Protein AF-A0A3D3THV3-F1 (afdb_monomer)

Foldseek 3Di:
DDDDDDDDDDPPVPDDVVNVDFAWDDPLQLVQLVWDFPDDPQKTWTWDDDQKIWIWIDHPNWIWTWTWHDDPPDIDTDPDTHTDTGPVVVQVVCCVVPVDGRGGHD

Radius of gyration: 18.3 Å; Cα contacts (8 Å, |Δi|>4): 143; chains: 1; bounding box: 52×35×42 Å

Sequence (106 aa):
MEFKRVDKGTDIDMLSVKDAMPIELCEDVLVKCGFVNSGKEGTTCYYRHLDTSICIVKERDRYSFRYTDKIGDFTLRNNVIVPIEYLHQLQNLHYFITGKELDIAM

Solvent-accessible surface area (backbone atoms only — not comparable to full-atom values): 6563 Å² total; per-residue (Å²): 138,86,83,81,88,81,85,87,88,70,92,68,78,80,71,53,76,74,77,71,48,83,53,68,65,4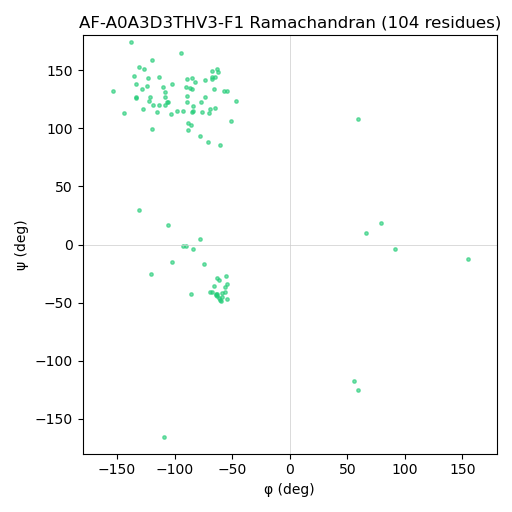6,70,69,56,43,44,32,52,62,30,43,79,70,44,59,96,95,38,51,30,30,40,34,87,58,97,48,37,41,37,40,37,41,59,90,94,42,37,26,45,36,45,38,40,70,61,86,94,43,74,50,68,54,82,65,74,45,78,46,59,36,49,67,57,54,36,52,54,43,24,75,74,67,78,40,83,70,64,65,65,130

Mean predicted aligned error: 10.03 Å

Secondary structure (DSSP, 8-state):
-PPPP--SSS------TTTTS--B--HHHHHHTT-EE-PBTTBEEEEEESSSEEEEEEETTEEEEEEEEEETTEEEE----EEE-BHHHHHHHHHHHHSS------

pLDDT: mean 78.9, std 13.47, range [40.44, 94.69]

Structure (mmCIF, N/CA/C/O backbone):
data_AF-A0A3D3THV3-F1
#
_entry.id   AF-A0A3D3THV3-F1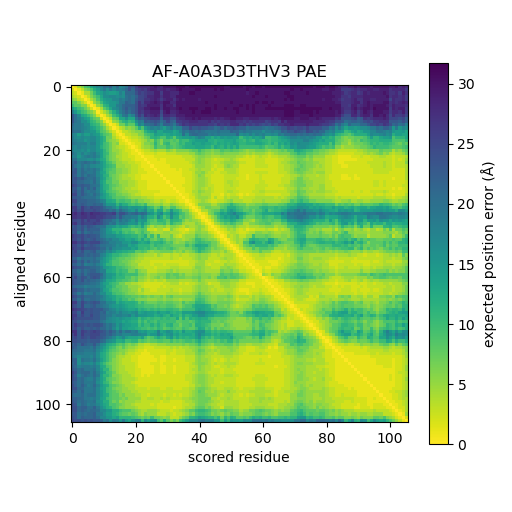
#
loop_
_atom_site.group_PDB
_atom_site.id
_atom_site.type_symbol
_atom_site.label_atom_id
_atom_site.label_alt_id
_atom_site.label_comp_id
_atom_site.label_asym_id
_atom_site.label_entity_id
_atom_site.label_seq_id
_atom_site.pdbx_PDB_ins_code
_atom_site.Cartn_x
_atom_site.Cartn_y
_atom_site.Cartn_z
_atom_site.occupancy
_atom_site.B_iso_or_equiv
_atom_site.auth_seq_id
_atom_site.auth_comp_id
_atom_site.auth_asym_id
_atom_site.auth_atom_id
_atom_site.pdbx_PDB_model_num
ATOM 1 N N . MET A 1 1 ? -33.111 -1.207 22.639 1.00 44.88 1 MET A N 1
ATOM 2 C CA . MET A 1 1 ? -33.336 -1.670 21.254 1.00 44.88 1 MET A CA 1
ATOM 3 C C . MET A 1 1 ? -33.545 -3.169 21.313 1.00 44.88 1 MET A C 1
ATOM 5 O O . MET A 1 1 ? -32.636 -3.870 21.734 1.00 44.88 1 MET A O 1
ATOM 9 N N . GLU A 1 2 ? -34.757 -3.631 21.014 1.00 40.44 2 GLU A N 1
ATOM 10 C CA . GLU A 1 2 ? -35.107 -5.055 20.979 1.00 40.44 2 GLU A CA 1
ATOM 11 C C . GLU A 1 2 ? -34.842 -5.617 19.579 1.00 40.44 2 GLU A C 1
ATOM 13 O O . GLU A 1 2 ? -35.327 -5.071 18.587 1.00 40.44 2 GLU A O 1
ATOM 18 N N . PHE A 1 3 ? -34.090 -6.713 19.500 1.00 48.44 3 PHE A N 1
ATOM 19 C CA . PHE A 1 3 ? -33.900 -7.475 18.268 1.00 48.44 3 PHE A CA 1
ATOM 20 C C . PHE A 1 3 ? -35.003 -8.537 18.169 1.00 48.44 3 PHE A C 1
ATOM 22 O O . PHE A 1 3 ? -35.171 -9.351 19.078 1.00 48.44 3 PHE A O 1
ATOM 29 N N . LYS A 1 4 ? -35.786 -8.520 17.082 1.00 49.31 4 LYS A N 1
ATOM 30 C CA . LYS A 1 4 ? -36.812 -9.539 16.810 1.00 49.31 4 LYS A CA 1
ATOM 31 C C . LYS A 1 4 ? -36.189 -10.781 16.171 1.00 49.31 4 LYS A C 1
ATOM 33 O O . LYS A 1 4 ? -35.328 -10.675 15.303 1.00 49.31 4 LYS A O 1
ATOM 38 N N . ARG A 1 5 ? -36.668 -11.950 16.606 1.00 48.75 5 ARG A N 1
ATOM 39 C CA . ARG A 1 5 ? -36.293 -13.279 16.102 1.00 48.75 5 ARG A CA 1
ATOM 40 C C . ARG A 1 5 ? -36.773 -13.499 14.665 1.00 48.75 5 ARG A C 1
ATOM 42 O O . ARG A 1 5 ? -37.896 -13.124 14.334 1.00 48.75 5 ARG A O 1
ATOM 49 N N . VAL A 1 6 ? -35.951 -14.181 13.870 1.00 57.03 6 VAL A N 1
ATOM 50 C CA . VAL A 1 6 ? -36.330 -14.777 12.582 1.00 57.03 6 VAL A CA 1
ATOM 51 C C . VAL A 1 6 ? -36.232 -16.292 12.744 1.00 57.03 6 VAL A C 1
ATOM 53 O O . VAL A 1 6 ? -35.176 -16.806 13.109 1.00 57.03 6 VAL A O 1
ATOM 56 N N . ASP A 1 7 ? -37.345 -16.996 12.547 1.00 54.22 7 ASP A N 1
AT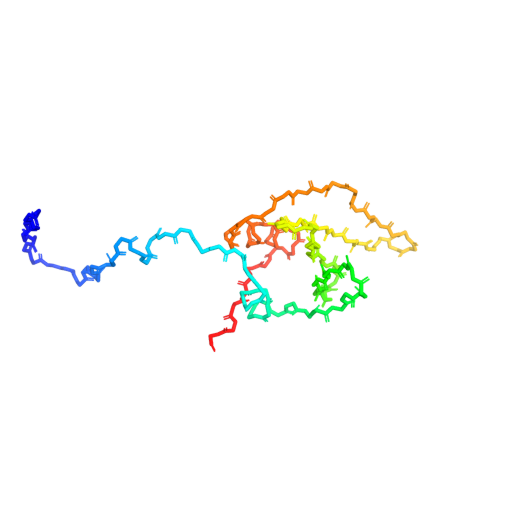OM 57 C CA . ASP A 1 7 ? -37.418 -18.449 12.681 1.00 54.22 7 ASP A CA 1
ATOM 58 C C . ASP A 1 7 ? -36.991 -19.177 11.395 1.00 54.22 7 ASP A C 1
ATOM 60 O O . ASP A 1 7 ? -37.479 -18.882 10.307 1.00 54.22 7 ASP A O 1
ATOM 64 N N . LYS A 1 8 ? -36.151 -20.200 11.618 1.00 53.97 8 LYS A N 1
ATOM 65 C CA . LYS A 1 8 ? -35.919 -21.449 10.866 1.00 53.97 8 LYS A CA 1
ATOM 66 C C . LYS A 1 8 ? -35.463 -21.365 9.401 1.00 53.97 8 LYS A C 1
ATOM 68 O O . LYS A 1 8 ? -36.274 -21.210 8.496 1.00 53.97 8 LYS A O 1
ATOM 73 N N . GLY A 1 9 ? -34.190 -21.712 9.169 1.00 54.47 9 GLY A N 1
ATOM 74 C CA . GLY A 1 9 ? -33.797 -22.366 7.910 1.00 54.47 9 GLY A CA 1
ATOM 75 C C . GLY A 1 9 ? -32.353 -22.221 7.436 1.00 54.47 9 GLY A C 1
ATOM 76 O O . GLY A 1 9 ? -31.956 -22.960 6.546 1.00 54.47 9 GLY A O 1
ATOM 77 N N . THR A 1 10 ? -31.560 -21.324 8.012 1.00 51.78 10 THR A N 1
ATOM 78 C CA . THR A 1 10 ? -30.155 -21.143 7.622 1.00 51.78 10 THR A CA 1
ATOM 79 C C . THR A 1 10 ? -29.433 -20.585 8.833 1.00 51.78 10 THR A C 1
ATOM 81 O O . THR A 1 10 ? -29.965 -19.662 9.450 1.00 51.78 10 THR A O 1
ATOM 84 N N . ASP A 1 11 ? -28.280 -21.141 9.198 1.00 52.91 11 ASP A N 1
ATOM 85 C CA . ASP A 1 11 ? -27.362 -20.521 10.154 1.00 52.91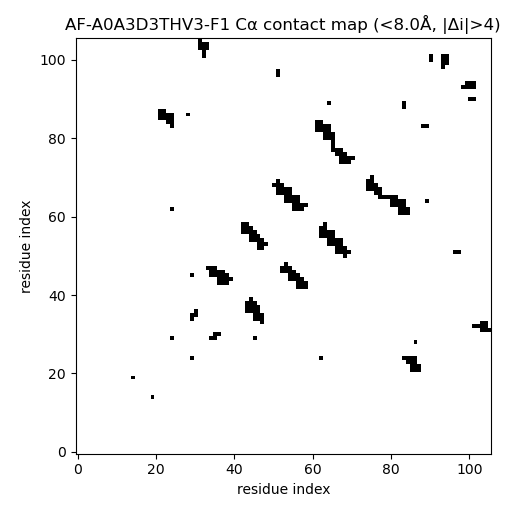 11 ASP A CA 1
ATOM 86 C C . ASP A 1 11 ? -26.925 -19.171 9.572 1.00 52.91 11 ASP A C 1
ATOM 88 O O . ASP A 1 11 ? -25.955 -19.058 8.829 1.00 52.91 11 ASP A O 1
ATOM 92 N N . ILE A 1 12 ? -27.729 -18.138 9.817 1.00 60.22 12 ILE A N 1
ATOM 93 C CA . ILE A 1 12 ? -27.329 -16.760 9.597 1.00 60.22 12 ILE A CA 1
ATOM 94 C C . ILE A 1 12 ? -26.450 -16.463 10.799 1.00 60.22 12 ILE A C 1
ATOM 96 O O . ILE A 1 12 ? -26.969 -16.120 11.864 1.00 60.22 12 ILE A O 1
ATOM 100 N N . ASP A 1 13 ? -25.139 -16.653 10.645 1.00 62.78 13 ASP A N 1
ATOM 101 C CA . ASP A 1 13 ? -24.171 -16.088 11.577 1.00 62.78 13 ASP A CA 1
ATOM 102 C C . ASP A 1 13 ? -24.510 -14.604 11.707 1.00 62.78 13 ASP A C 1
ATOM 104 O O . ASP A 1 13 ? -24.356 -13.812 10.772 1.00 62.78 13 ASP A O 1
ATOM 108 N N . MET A 1 14 ? -25.093 -14.241 12.850 1.00 66.38 14 MET A N 1
ATOM 109 C CA . MET A 1 14 ? -25.442 -12.863 13.147 1.00 66.38 14 MET A CA 1
ATOM 110 C C . MET A 1 14 ? -24.132 -12.122 13.381 1.00 66.38 14 MET A C 1
ATOM 112 O O . MET A 1 14 ? -23.640 -12.049 14.505 1.00 66.38 14 MET A O 1
ATOM 116 N N . LEU A 1 15 ? -23.556 -11.603 12.297 1.00 67.81 15 LEU A N 1
ATOM 117 C CA . LEU A 1 15 ? -22.405 -10.717 12.353 1.00 67.81 15 LEU A CA 1
ATOM 118 C C . LEU A 1 15 ? -22.763 -9.523 13.229 1.00 67.81 15 LEU A C 1
ATOM 120 O O . LEU A 1 15 ? -23.827 -8.909 13.077 1.00 67.81 15 LEU A O 1
ATOM 124 N N . SER A 1 16 ? -21.876 -9.183 14.160 1.00 79.44 16 SER A N 1
ATOM 125 C CA . SER A 1 16 ? -22.063 -7.947 14.894 1.00 79.44 16 SER A CA 1
ATOM 126 C C . SER A 1 16 ? -21.875 -6.783 13.920 1.00 79.44 16 SER A C 1
ATOM 128 O O . SER A 1 16 ? -21.081 -6.851 12.983 1.00 79.44 16 SER A O 1
ATOM 130 N N . VAL A 1 17 ? -22.573 -5.668 14.144 1.00 75.94 17 VAL A N 1
ATOM 131 C CA . VAL A 1 17 ? -22.401 -4.460 13.311 1.00 75.94 17 VAL A CA 1
ATOM 132 C C . VAL A 1 17 ? -20.935 -4.002 13.281 1.00 75.94 17 VAL A C 1
ATOM 134 O O . VAL A 1 17 ? -20.500 -3.409 12.300 1.00 75.94 17 VAL A O 1
ATOM 137 N N . LYS A 1 18 ? -20.160 -4.311 14.331 1.00 76.31 18 LYS A N 1
ATOM 138 C CA . LYS A 1 18 ? -18.726 -4.008 14.401 1.00 76.31 18 LYS A CA 1
ATOM 139 C C . LYS A 1 18 ? -17.912 -4.794 13.375 1.00 76.31 18 LYS A C 1
ATOM 141 O O . LYS A 1 18 ? -16.980 -4.230 12.819 1.00 76.31 18 LYS A O 1
ATOM 146 N N . ASP A 1 19 ? -18.293 -6.034 13.087 1.00 77.94 19 ASP A N 1
ATOM 147 C CA . ASP A 1 19 ? -17.600 -6.892 12.116 1.00 77.94 19 ASP A CA 1
ATOM 148 C C . ASP A 1 19 ? -17.882 -6.466 10.666 1.00 77.94 19 ASP A C 1
ATOM 150 O O . ASP A 1 19 ? -17.151 -6.829 9.750 1.00 77.94 19 ASP A O 1
ATOM 154 N N . ALA A 1 20 ? -18.927 -5.660 10.457 1.00 79.69 20 ALA A N 1
ATOM 155 C CA . ALA A 1 20 ? -19.266 -5.057 9.172 1.00 79.69 20 ALA A CA 1
ATOM 156 C C . ALA A 1 20 ? -18.657 -3.654 8.976 1.00 79.69 20 ALA A C 1
ATOM 158 O O . ALA A 1 20 ? -18.877 -3.031 7.934 1.00 79.69 20 ALA A O 1
ATOM 159 N N . MET A 1 21 ? -17.930 -3.119 9.966 1.00 85.56 21 MET A N 1
ATOM 160 C CA . MET A 1 21 ? -17.268 -1.823 9.824 1.00 85.56 21 MET A CA 1
ATOM 161 C C . MET A 1 21 ? -16.040 -1.938 8.911 1.00 85.56 21 MET A C 1
ATOM 163 O O . MET A 1 21 ? -15.310 -2.928 8.984 1.00 85.56 21 MET A O 1
ATOM 167 N N . PRO A 1 22 ? -15.774 -0.929 8.062 1.00 90.12 22 PRO A N 1
ATOM 168 C CA . PRO A 1 22 ? -14.553 -0.887 7.272 1.00 90.12 22 PRO A CA 1
ATOM 169 C C . PRO A 1 22 ? -13.309 -1.019 8.155 1.00 90.12 22 PRO A C 1
ATOM 171 O O . PRO A 1 22 ? -13.166 -0.314 9.151 1.00 90.12 22 PRO A O 1
ATOM 174 N N . ILE A 1 23 ? -12.391 -1.902 7.765 1.00 92.50 23 ILE A N 1
ATOM 175 C CA . ILE A 1 23 ? -11.116 -2.069 8.464 1.00 92.50 23 ILE A CA 1
ATOM 176 C C . ILE A 1 23 ? -10.207 -0.907 8.073 1.00 92.50 23 ILE A C 1
ATOM 178 O O . ILE A 1 23 ? -9.823 -0.786 6.906 1.00 92.50 23 ILE A O 1
ATOM 182 N N . GLU A 1 24 ? -9.881 -0.055 9.038 1.00 93.56 24 GLU A N 1
ATOM 183 C CA . GLU A 1 24 ? -8.921 1.034 8.864 1.00 93.56 24 GLU A CA 1
ATOM 184 C C . GLU A 1 24 ? -7.514 0.491 8.597 1.00 93.56 24 GLU A C 1
ATOM 186 O O . GLU A 1 24 ? -7.093 -0.535 9.138 1.00 93.56 24 GLU A O 1
ATOM 191 N N . LEU A 1 25 ? -6.765 1.193 7.751 1.00 92.12 25 LEU A N 1
ATOM 192 C CA . LEU A 1 25 ? -5.362 0.894 7.523 1.00 92.12 25 LEU A CA 1
ATOM 193 C C . LEU A 1 25 ? -4.529 1.333 8.723 1.00 92.12 25 LEU A C 1
ATOM 195 O O . LEU A 1 25 ? -4.506 2.498 9.120 1.00 92.12 25 LEU A O 1
ATOM 199 N N . CYS A 1 26 ? -3.751 0.397 9.241 1.00 91.50 26 CYS A N 1
ATOM 200 C CA . CYS A 1 26 ? -2.692 0.645 10.203 1.00 91.50 26 CYS A CA 1
ATOM 201 C C . CYS A 1 26 ? -1.460 -0.192 9.838 1.00 91.50 26 CYS A C 1
ATOM 203 O O . CYS A 1 26 ? -1.499 -1.010 8.916 1.00 91.50 26 CYS A O 1
ATOM 205 N N . GLU A 1 27 ? -0.360 0.021 10.557 1.00 90.69 27 GLU A N 1
ATOM 206 C CA . GLU A 1 27 ? 0.886 -0.725 10.353 1.00 90.69 27 GLU A CA 1
ATOM 207 C C . GLU A 1 27 ? 0.668 -2.242 10.431 1.00 90.69 27 GLU A C 1
ATOM 209 O O . GLU A 1 27 ? 1.063 -2.955 9.510 1.00 90.69 27 GLU A O 1
ATOM 214 N N . ASP A 1 28 ? -0.056 -2.724 11.444 1.00 91.88 28 ASP A N 1
ATOM 215 C CA . ASP A 1 28 ? -0.334 -4.154 11.627 1.00 91.88 28 ASP A CA 1
ATOM 216 C C . ASP A 1 28 ? -1.071 -4.765 10.428 1.00 91.88 28 ASP A C 1
ATOM 218 O O . ASP A 1 28 ? -0.738 -5.862 9.979 1.00 91.88 28 ASP A O 1
ATOM 222 N N . VAL A 1 29 ? -2.053 -4.047 9.870 1.00 92.94 29 VAL A N 1
ATOM 223 C CA . VAL A 1 29 ? -2.791 -4.492 8.679 1.00 92.94 29 VAL A CA 1
ATOM 224 C C . VAL A 1 29 ? -1.858 -4.581 7.471 1.00 92.94 29 VAL A C 1
ATOM 226 O O . VAL A 1 29 ? -1.894 -5.573 6.744 1.00 92.94 29 VAL A O 1
ATOM 229 N N . LEU A 1 30 ? -0.989 -3.587 7.266 1.00 92.50 30 LEU A N 1
ATOM 230 C CA . LEU A 1 30 ? -0.033 -3.576 6.153 1.00 92.50 30 LEU A CA 1
ATOM 231 C C . LEU A 1 30 ? 0.985 -4.718 6.264 1.00 92.50 30 LEU A C 1
ATOM 233 O O . LEU A 1 30 ? 1.255 -5.396 5.271 1.00 92.50 30 LEU A O 1
ATOM 237 N N . VAL A 1 31 ? 1.502 -4.976 7.466 1.00 91.50 31 VAL A N 1
ATOM 238 C CA . VAL A 1 31 ? 2.423 -6.091 7.725 1.00 91.50 31 VAL A CA 1
ATOM 239 C C . VAL A 1 31 ? 1.742 -7.434 7.457 1.00 91.50 31 VAL A C 1
ATOM 241 O O . VAL A 1 31 ? 2.313 -8.278 6.766 1.00 91.50 31 VAL A O 1
ATOM 244 N N . LYS A 1 32 ? 0.492 -7.622 7.904 1.00 92.69 32 LYS A N 1
ATOM 245 C CA . LYS A 1 32 ? -0.294 -8.834 7.605 1.00 92.69 32 LYS A CA 1
ATOM 246 C C . LYS A 1 32 ? -0.581 -9.019 6.115 1.00 92.69 32 LYS A C 1
ATOM 248 O O . LYS A 1 32 ? -0.672 -10.150 5.650 1.00 92.69 32 LYS A O 1
ATOM 253 N N . CYS A 1 33 ? -0.665 -7.929 5.355 1.00 92.00 33 CYS A N 1
ATOM 254 C CA . CYS A 1 33 ? -0.775 -7.951 3.892 1.00 92.00 33 CYS A CA 1
ATOM 255 C C . CYS A 1 33 ? 0.570 -8.233 3.181 1.00 92.00 33 CYS A C 1
ATOM 257 O O . CYS A 1 33 ? 0.656 -8.168 1.952 1.00 92.00 33 CYS A O 1
ATOM 259 N N . GLY A 1 34 ? 1.641 -8.515 3.931 1.00 89.94 34 GLY A N 1
ATOM 260 C CA . GLY A 1 34 ? 2.960 -8.845 3.396 1.00 89.94 34 GLY A CA 1
ATOM 261 C C . GLY A 1 34 ? 3.778 -7.635 2.948 1.00 89.94 34 GLY A C 1
ATOM 262 O O . GLY A 1 34 ? 4.713 -7.797 2.160 1.00 89.94 34 GLY A O 1
ATOM 263 N N . PHE A 1 35 ? 3.438 -6.429 3.407 1.00 90.75 35 PHE A N 1
ATOM 264 C CA . PHE A 1 35 ? 4.281 -5.263 3.187 1.00 90.75 35 PHE A CA 1
ATOM 265 C C . PHE A 1 35 ? 5.374 -5.164 4.250 1.00 90.75 35 PHE A C 1
ATOM 267 O O . PHE A 1 35 ? 5.146 -5.409 5.432 1.00 90.75 35 PHE A O 1
ATOM 274 N N . VAL A 1 36 ? 6.556 -4.724 3.829 1.00 89.94 36 VAL A N 1
ATOM 275 C CA . VAL A 1 36 ? 7.704 -4.518 4.713 1.00 89.94 36 VAL A CA 1
ATOM 276 C C . VAL A 1 36 ? 7.947 -3.028 4.885 1.00 89.94 36 VAL A C 1
ATOM 278 O O . VAL A 1 36 ? 8.080 -2.298 3.901 1.00 89.94 36 VAL A O 1
ATOM 281 N N . ASN A 1 37 ? 8.022 -2.576 6.136 1.00 87.50 37 ASN A N 1
ATOM 282 C CA . ASN A 1 37 ? 8.422 -1.213 6.460 1.00 87.50 37 ASN A CA 1
ATOM 283 C C . ASN A 1 37 ? 9.913 -1.033 6.134 1.00 87.50 37 ASN A C 1
ATOM 285 O O . ASN A 1 37 ? 10.773 -1.693 6.714 1.00 87.50 37 ASN A O 1
ATOM 289 N N . SER A 1 38 ? 10.221 -0.154 5.185 1.00 81.12 38 SER A N 1
ATOM 290 C CA . SER A 1 38 ? 11.591 0.202 4.804 1.00 81.12 38 SER A CA 1
ATOM 291 C C . SER A 1 38 ? 11.785 1.723 4.755 1.00 81.12 38 SER A C 1
ATOM 293 O O . SER A 1 38 ? 12.560 2.246 3.946 1.00 81.12 38 SER A O 1
ATOM 295 N N . GLY A 1 39 ? 11.026 2.445 5.580 1.00 68.94 39 GLY A N 1
ATOM 296 C CA . GLY A 1 39 ? 11.146 3.889 5.736 1.00 68.94 39 GLY A CA 1
ATOM 297 C C . GLY A 1 39 ? 12.507 4.321 6.294 1.00 68.94 39 GLY A C 1
ATOM 298 O O . GLY A 1 39 ? 13.145 3.591 7.049 1.00 68.94 39 GLY A O 1
ATOM 299 N N . LYS A 1 40 ? 12.946 5.533 5.937 1.00 66.75 40 LYS A N 1
ATOM 300 C CA . LYS A 1 40 ? 14.009 6.253 6.664 1.00 66.75 40 LYS A CA 1
ATOM 301 C C . LYS A 1 40 ? 13.358 7.185 7.690 1.00 66.75 40 LYS A C 1
ATOM 303 O O . LYS A 1 40 ? 12.161 7.452 7.591 1.00 66.75 40 LYS A O 1
ATOM 308 N N . GLU A 1 41 ? 14.125 7.689 8.658 1.00 57.12 41 GLU A N 1
ATOM 309 C CA . GLU A 1 41 ? 13.610 8.641 9.655 1.00 57.12 41 GLU A CA 1
ATOM 310 C C . GLU 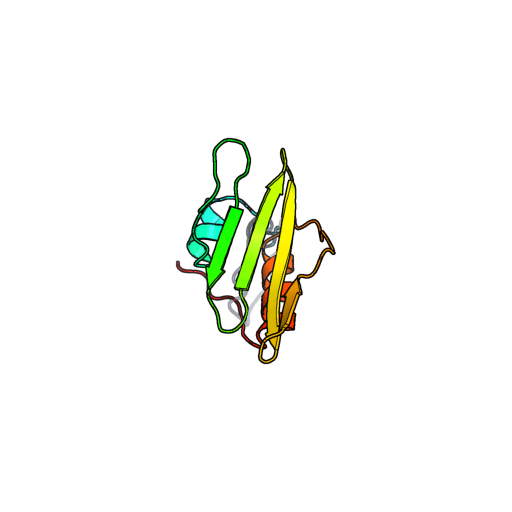A 1 41 ? 12.792 9.765 8.992 1.00 57.12 41 GLU A C 1
ATOM 312 O O . GLU A 1 41 ? 13.266 10.448 8.085 1.00 57.12 41 GLU A O 1
ATOM 317 N N . GLY A 1 42 ? 11.534 9.915 9.422 1.00 60.38 42 GLY A N 1
ATOM 318 C CA . GLY A 1 42 ? 10.604 10.928 8.912 1.00 60.38 42 GLY A CA 1
ATOM 319 C C . GLY A 1 42 ? 9.710 10.501 7.739 1.00 60.38 42 GLY A C 1
ATOM 320 O O . GLY A 1 42 ? 8.846 11.278 7.337 1.00 60.38 42 GLY A O 1
ATOM 321 N N . THR A 1 43 ? 9.850 9.293 7.184 1.00 64.81 43 THR A N 1
ATOM 322 C CA . THR A 1 43 ? 8.910 8.771 6.173 1.00 64.81 43 THR A CA 1
ATOM 323 C C . THR A 1 43 ? 8.712 7.271 6.347 1.00 64.81 43 THR A C 1
ATOM 325 O O . THR A 1 43 ? 9.633 6.494 6.107 1.00 64.81 43 THR A O 1
ATOM 328 N N . THR A 1 44 ? 7.504 6.846 6.724 1.00 75.31 44 THR A N 1
ATOM 329 C CA . THR A 1 44 ? 7.170 5.417 6.776 1.00 75.31 44 THR A CA 1
ATOM 330 C C . THR A 1 44 ? 6.745 4.958 5.389 1.00 75.31 44 THR A C 1
ATOM 332 O O . THR A 1 44 ? 5.727 5.410 4.864 1.00 75.31 44 THR A O 1
ATOM 335 N N . CYS A 1 45 ? 7.528 4.065 4.792 1.00 79.44 45 CYS A N 1
ATOM 336 C CA . CYS A 1 45 ? 7.235 3.484 3.489 1.00 79.44 45 CYS A CA 1
ATOM 337 C C . CYS A 1 45 ? 7.145 1.969 3.627 1.00 79.44 45 CYS A C 1
ATOM 339 O O . CYS A 1 45 ? 8.078 1.334 4.110 1.00 79.44 45 CYS A O 1
ATOM 341 N N . TYR A 1 46 ? 6.044 1.402 3.159 1.00 78.81 46 TYR A N 1
ATOM 342 C CA . TYR A 1 46 ? 5.772 -0.025 3.157 1.00 78.81 46 TYR A CA 1
ATOM 343 C C . TYR A 1 46 ? 5.869 -0.536 1.730 1.00 78.81 46 TYR A C 1
ATOM 345 O O . TYR A 1 46 ? 5.132 -0.071 0.863 1.00 78.81 46 TYR A O 1
ATOM 353 N N . TYR A 1 47 ? 6.768 -1.478 1.472 1.00 79.75 47 TYR A N 1
ATOM 354 C CA . TYR A 1 47 ? 6.980 -2.019 0.134 1.00 79.75 47 TYR A CA 1
ATOM 355 C C . TYR A 1 47 ? 6.566 -3.475 0.056 1.00 79.75 47 TYR A C 1
ATOM 357 O O . TYR A 1 47 ? 6.784 -4.255 0.983 1.00 79.75 47 TYR A O 1
ATOM 365 N N . ARG A 1 48 ? 6.019 -3.841 -1.100 1.00 77.69 48 ARG A N 1
ATOM 366 C CA . ARG A 1 48 ? 5.834 -5.228 -1.504 1.00 77.69 48 ARG A CA 1
ATOM 367 C C . ARG A 1 48 ? 6.451 -5.404 -2.884 1.00 77.69 48 ARG A C 1
ATOM 369 O O . ARG A 1 48 ? 6.038 -4.755 -3.847 1.00 77.69 48 ARG A O 1
ATOM 376 N N . HIS A 1 49 ? 7.473 -6.249 -2.958 1.00 67.19 49 HIS A N 1
ATOM 377 C CA . HIS A 1 49 ? 8.123 -6.597 -4.214 1.00 67.19 49 HIS A CA 1
ATOM 378 C C . HIS A 1 49 ? 7.354 -7.746 -4.868 1.00 67.19 49 HIS A C 1
ATOM 380 O O . HIS A 1 49 ? 7.452 -8.890 -4.434 1.00 67.19 49 HIS A O 1
ATOM 386 N N . LEU A 1 50 ? 6.563 -7.413 -5.885 1.00 67.19 50 LEU A N 1
ATOM 387 C CA . LEU A 1 50 ? 6.002 -8.360 -6.849 1.00 67.19 50 LEU A CA 1
ATOM 388 C C . LEU A 1 50 ? 6.715 -8.140 -8.197 1.00 67.19 50 LEU A C 1
ATOM 390 O O . LEU A 1 50 ? 7.722 -7.428 -8.247 1.00 67.19 50 LEU A O 1
ATOM 394 N N . ASP A 1 51 ? 6.172 -8.682 -9.290 1.00 68.50 51 ASP A N 1
ATOM 395 C CA . ASP A 1 51 ? 6.596 -8.316 -10.654 1.00 68.50 51 ASP A CA 1
ATOM 396 C C . ASP A 1 51 ? 6.508 -6.788 -10.871 1.00 68.50 51 ASP A C 1
ATOM 398 O O . ASP A 1 51 ? 7.379 -6.182 -11.493 1.00 68.50 51 ASP A O 1
ATOM 402 N N . THR A 1 52 ? 5.520 -6.151 -10.230 1.00 71.69 52 THR A N 1
ATOM 403 C CA . THR A 1 52 ? 5.387 -4.697 -10.078 1.00 71.69 52 THR A CA 1
ATOM 404 C C . THR A 1 52 ? 5.638 -4.306 -8.618 1.00 71.69 52 THR A C 1
ATOM 406 O O . THR A 1 52 ? 5.127 -4.931 -7.688 1.00 71.69 52 THR A O 1
ATOM 409 N N . SER A 1 53 ? 6.416 -3.250 -8.374 1.00 78.06 53 SER A N 1
ATOM 410 C CA . SER A 1 53 ? 6.693 -2.795 -7.007 1.00 78.06 53 SER A CA 1
ATOM 411 C C . SER A 1 53 ? 5.578 -1.881 -6.502 1.00 78.06 53 SER A C 1
ATOM 413 O O . SER A 1 53 ? 5.344 -0.805 -7.057 1.00 78.06 53 SER A O 1
ATOM 415 N N . ILE A 1 54 ? 4.919 -2.286 -5.415 1.00 85.38 54 ILE A N 1
ATOM 416 C CA . ILE A 1 54 ? 3.878 -1.498 -4.744 1.00 85.38 54 ILE A CA 1
ATOM 417 C C . ILE A 1 54 ? 4.467 -0.856 -3.488 1.00 85.38 54 ILE A C 1
ATOM 419 O O . ILE A 1 54 ? 5.215 -1.493 -2.744 1.00 85.38 54 ILE A O 1
ATOM 423 N N . CYS A 1 55 ? 4.127 0.410 -3.251 1.00 87.56 55 CYS A N 1
ATOM 424 C CA . CYS A 1 55 ? 4.593 1.199 -2.122 1.00 87.56 55 CYS A CA 1
ATOM 425 C C . CYS A 1 55 ? 3.432 1.947 -1.455 1.00 87.56 55 CYS A C 1
ATOM 427 O O . CYS A 1 55 ? 2.721 2.704 -2.114 1.00 87.56 55 CYS A O 1
ATOM 429 N N . ILE A 1 56 ? 3.271 1.787 -0.143 1.00 88.69 56 ILE A N 1
ATOM 430 C CA . ILE A 1 56 ? 2.362 2.597 0.672 1.00 88.69 56 ILE A CA 1
ATOM 431 C C . ILE A 1 56 ? 3.192 3.567 1.499 1.00 88.69 56 ILE A C 1
ATOM 433 O O . ILE A 1 56 ? 4.059 3.155 2.265 1.00 88.69 56 ILE A O 1
ATOM 437 N N . VAL A 1 57 ? 2.933 4.859 1.349 1.00 88.00 57 VAL A N 1
ATOM 438 C CA . VAL A 1 57 ? 3.652 5.913 2.069 1.00 88.00 57 VAL A CA 1
ATOM 439 C C . VAL A 1 57 ? 2.729 6.511 3.114 1.00 88.00 57 VAL A C 1
ATOM 441 O O . VAL A 1 57 ? 1.597 6.869 2.798 1.00 88.00 57 VAL A O 1
ATOM 444 N N . LYS A 1 58 ? 3.213 6.631 4.349 1.00 86.88 58 LYS A N 1
ATOM 445 C CA . LYS A 1 58 ? 2.541 7.376 5.410 1.00 86.88 58 LYS A CA 1
ATOM 446 C C . LYS A 1 58 ? 3.148 8.771 5.505 1.00 86.88 58 LYS A C 1
ATOM 448 O O . LYS A 1 58 ? 4.315 8.924 5.864 1.00 86.88 58 LYS A O 1
ATOM 453 N N . GLU A 1 59 ? 2.349 9.784 5.198 1.00 81.94 59 GLU A N 1
ATOM 454 C CA . GLU A 1 59 ? 2.714 11.190 5.364 1.00 81.94 59 GLU A CA 1
ATOM 455 C C . GLU A 1 59 ? 1.787 11.798 6.419 1.00 81.94 59 GLU A C 1
ATOM 457 O O . GLU A 1 59 ? 0.574 11.889 6.218 1.00 81.94 59 GLU A O 1
ATOM 462 N N . ARG A 1 60 ? 2.357 12.197 7.565 1.00 81.88 60 ARG A N 1
ATOM 463 C CA . ARG A 1 60 ? 1.590 12.582 8.766 1.00 81.88 60 ARG A CA 1
ATOM 464 C C . ARG A 1 60 ? 0.642 11.438 9.172 1.00 81.88 60 ARG A C 1
ATOM 466 O O . ARG A 1 60 ? 1.115 10.338 9.449 1.00 81.88 60 ARG A O 1
ATOM 473 N N . ASP A 1 61 ? -0.668 11.675 9.138 1.00 81.62 61 ASP A N 1
ATOM 474 C CA . ASP A 1 61 ? -1.706 10.723 9.550 1.00 81.62 61 ASP A CA 1
ATOM 475 C C . ASP A 1 61 ? -2.459 10.087 8.371 1.00 81.62 61 ASP A C 1
ATOM 477 O O . ASP A 1 61 ? -3.542 9.541 8.552 1.00 81.62 61 ASP A O 1
ATOM 481 N N . ARG A 1 62 ? -1.923 10.162 7.144 1.00 85.25 62 ARG A N 1
ATOM 482 C CA . ARG A 1 62 ? -2.579 9.602 5.951 1.00 85.25 62 ARG A CA 1
ATOM 483 C C . ARG A 1 62 ? -1.682 8.618 5.221 1.00 85.25 62 ARG A C 1
ATOM 485 O O . ARG A 1 62 ? -0.503 8.896 4.998 1.00 85.25 62 ARG A O 1
ATOM 492 N N . TYR A 1 63 ? -2.265 7.498 4.800 1.00 88.75 63 TYR A N 1
ATOM 493 C CA . TYR A 1 63 ? -1.616 6.567 3.884 1.00 88.75 63 TYR A CA 1
ATOM 494 C C . TYR A 1 63 ? -1.922 6.951 2.442 1.00 88.75 63 TYR A C 1
ATOM 496 O O . TYR A 1 63 ? -3.015 7.406 2.108 1.00 88.75 63 TYR A O 1
ATOM 504 N N . SER A 1 64 ? -0.933 6.783 1.577 1.00 89.62 64 SER A N 1
ATOM 505 C CA . SER A 1 64 ? -1.062 7.007 0.146 1.00 89.62 64 SER A CA 1
ATOM 506 C C . SER A 1 64 ? -0.453 5.860 -0.636 1.00 89.62 64 SER A C 1
ATOM 508 O O . SER A 1 64 ? 0.633 5.377 -0.312 1.00 89.62 64 SER A O 1
ATOM 510 N N . PHE A 1 65 ? -1.141 5.455 -1.693 1.00 88.25 65 PHE A N 1
ATOM 511 C CA . PHE A 1 65 ? -0.702 4.394 -2.584 1.00 88.25 6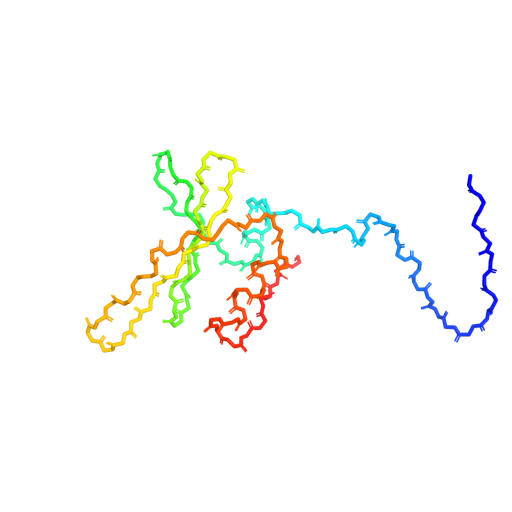5 PHE A CA 1
ATOM 512 C C . PHE A 1 65 ? 0.206 4.938 -3.693 1.00 88.25 65 PHE A C 1
ATOM 514 O O . PHE A 1 65 ? -0.118 5.940 -4.332 1.00 88.25 65 PHE A O 1
ATOM 521 N N . ARG A 1 66 ? 1.325 4.255 -3.955 1.00 86.62 66 ARG A N 1
ATOM 522 C CA . ARG A 1 66 ? 2.238 4.493 -5.082 1.00 86.62 66 ARG A CA 1
ATOM 523 C C . ARG A 1 66 ? 2.614 3.151 -5.712 1.00 86.62 66 ARG A C 1
ATOM 525 O O . ARG A 1 66 ? 2.813 2.166 -5.009 1.00 86.62 66 ARG A O 1
ATOM 532 N N . TYR A 1 67 ? 2.783 3.111 -7.030 1.00 82.31 67 TYR A N 1
ATOM 533 C CA . TYR A 1 67 ? 3.343 1.936 -7.702 1.00 82.31 67 TYR A CA 1
ATOM 534 C C . TYR A 1 67 ? 4.453 2.330 -8.670 1.00 82.31 67 TYR A C 1
ATOM 536 O O . TYR A 1 67 ? 4.520 3.458 -9.170 1.00 82.31 67 TYR A O 1
ATOM 544 N N . THR A 1 68 ? 5.370 1.397 -8.885 1.00 79.25 68 THR A N 1
ATOM 545 C CA . THR A 1 68 ? 6.445 1.505 -9.863 1.00 79.25 68 THR A CA 1
ATOM 546 C C . THR A 1 68 ? 6.511 0.207 -10.646 1.00 79.25 68 THR A C 1
ATOM 548 O O . THR A 1 68 ? 6.626 -0.866 -10.056 1.00 79.25 68 THR A O 1
ATOM 551 N N . ASP A 1 69 ? 6.452 0.327 -11.963 1.00 78.75 69 ASP A N 1
ATOM 552 C CA . ASP A 1 69 ? 6.489 -0.790 -12.894 1.00 78.75 69 ASP A CA 1
ATOM 553 C C . ASP A 1 69 ? 7.694 -0.682 -13.835 1.00 78.75 69 ASP A C 1
ATOM 555 O O . ASP A 1 69 ? 8.265 0.402 -14.004 1.00 78.75 69 ASP A O 1
ATOM 559 N N . LYS A 1 70 ? 8.106 -1.802 -14.431 1.00 78.94 70 LYS A N 1
ATOM 560 C CA . LYS A 1 70 ? 9.215 -1.842 -15.392 1.00 78.94 70 LYS A CA 1
ATOM 561 C C . LYS A 1 70 ? 8.752 -2.413 -16.725 1.00 78.94 70 LYS A C 1
ATOM 563 O O . LYS A 1 70 ? 8.295 -3.546 -16.790 1.00 78.94 70 LYS A O 1
ATOM 568 N N . ILE A 1 71 ? 8.946 -1.649 -17.797 1.00 78.38 71 ILE A N 1
ATOM 569 C CA . ILE A 1 71 ? 8.673 -2.079 -19.172 1.00 78.38 71 ILE A CA 1
ATOM 570 C C . ILE A 1 71 ? 9.984 -2.012 -19.954 1.00 78.38 71 ILE A C 1
ATOM 572 O O . ILE A 1 71 ? 10.418 -0.938 -20.375 1.00 78.38 71 ILE A O 1
ATOM 576 N N . GLY A 1 72 ? 10.641 -3.163 -20.119 1.00 80.25 72 GLY A N 1
ATOM 577 C CA . GLY A 1 72 ? 12.003 -3.224 -20.656 1.00 80.25 72 GLY A CA 1
ATOM 578 C C . GLY A 1 72 ? 12.971 -2.425 -19.778 1.00 80.25 72 GLY A C 1
ATOM 579 O O . GLY A 1 72 ? 13.011 -2.620 -18.563 1.00 80.25 72 GLY A O 1
ATOM 580 N N . ASP A 1 73 ? 13.695 -1.484 -20.384 1.00 84.56 73 ASP A N 1
ATOM 581 C CA . ASP A 1 73 ? 14.622 -0.588 -19.676 1.00 84.56 73 ASP A CA 1
ATOM 582 C C . ASP A 1 73 ? 13.935 0.648 -19.064 1.00 84.56 73 ASP A C 1
ATOM 584 O O . ASP A 1 73 ? 14.569 1.448 -18.370 1.00 84.56 73 ASP A O 1
ATOM 588 N N . PHE A 1 74 ? 12.630 0.827 -19.291 1.00 76.06 74 PHE A N 1
ATOM 589 C CA . PHE A 1 74 ? 11.880 1.961 -18.762 1.00 76.06 74 PHE A CA 1
ATOM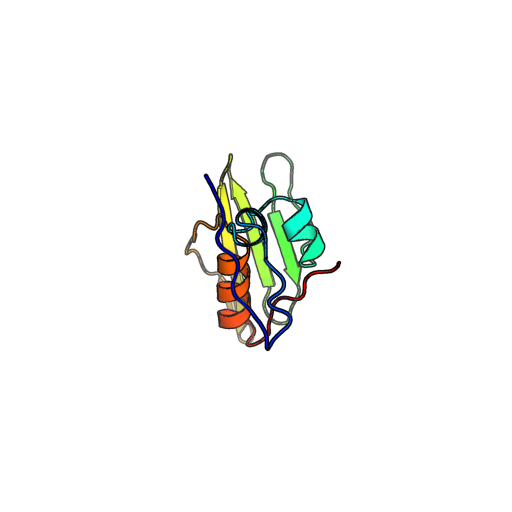 590 C C . PHE A 1 74 ? 11.280 1.640 -17.397 1.00 76.06 74 PHE A C 1
ATOM 592 O O . PHE A 1 74 ? 10.671 0.593 -17.190 1.00 76.06 74 PHE A O 1
ATOM 599 N N . THR A 1 75 ? 11.400 2.587 -16.467 1.00 79.31 75 THR A N 1
ATOM 600 C CA . THR A 1 75 ? 10.705 2.537 -15.177 1.00 79.31 75 THR A CA 1
ATOM 601 C C . THR A 1 75 ? 9.519 3.494 -15.213 1.00 79.31 75 THR A C 1
ATOM 603 O O . THR A 1 75 ? 9.700 4.711 -15.261 1.00 79.31 75 THR A O 1
ATOM 606 N N . LEU A 1 76 ? 8.304 2.952 -15.173 1.00 75.06 76 LEU A N 1
ATOM 607 C CA . LEU A 1 76 ? 7.085 3.731 -15.008 1.00 75.06 76 LEU A CA 1
ATOM 608 C C . LEU A 1 76 ? 6.857 3.967 -13.522 1.00 75.06 76 LEU A C 1
ATOM 610 O O . LEU A 1 76 ? 6.600 3.038 -12.763 1.00 75.06 76 LEU A O 1
ATOM 614 N N . ARG A 1 77 ? 6.936 5.224 -13.093 1.00 75.75 77 ARG A N 1
ATOM 615 C CA . ARG A 1 77 ? 6.551 5.615 -11.739 1.00 75.75 77 ARG A CA 1
ATOM 616 C C . ARG A 1 77 ? 5.238 6.368 -11.807 1.00 75.75 77 ARG A C 1
ATOM 618 O O . ARG A 1 77 ? 5.158 7.409 -12.459 1.00 75.75 77 ARG A O 1
ATOM 625 N N . ASN A 1 78 ? 4.230 5.875 -11.098 1.00 71.25 78 ASN A N 1
ATOM 626 C CA . ASN A 1 78 ? 3.019 6.652 -10.932 1.00 71.25 78 ASN A CA 1
ATOM 627 C C . ASN A 1 78 ? 3.249 7.752 -9.884 1.00 71.25 78 ASN A C 1
ATOM 629 O O . ASN A 1 78 ? 3.607 7.463 -8.742 1.00 71.25 78 ASN A O 1
ATOM 633 N N . ASN A 1 79 ? 3.039 9.007 -10.284 1.00 64.62 79 ASN A N 1
ATOM 634 C CA . ASN A 1 79 ? 3.060 10.167 -9.387 1.00 64.62 79 ASN A CA 1
ATOM 635 C C . ASN A 1 79 ? 1.676 10.473 -8.792 1.00 64.62 79 ASN A C 1
ATOM 637 O O . ASN A 1 79 ? 1.545 11.416 -8.015 1.00 64.62 79 ASN A O 1
ATOM 641 N N . VAL A 1 80 ? 0.636 9.711 -9.151 1.00 64.81 80 VAL A N 1
ATOM 642 C CA . VAL A 1 80 ? -0.691 9.853 -8.550 1.00 64.81 80 VAL A CA 1
ATOM 643 C C . VAL A 1 80 ? -0.624 9.360 -7.109 1.00 64.81 80 VAL A C 1
ATOM 645 O O . VAL A 1 80 ? -0.421 8.179 -6.840 1.00 64.81 80 VAL A O 1
ATOM 648 N N . ILE A 1 81 ? -0.799 10.302 -6.189 1.00 72.88 81 ILE A N 1
ATOM 649 C CA . ILE A 1 81 ? -0.925 10.056 -4.757 1.00 72.88 81 ILE A CA 1
ATOM 650 C C . ILE A 1 81 ? -2.410 9.820 -4.492 1.00 72.88 81 ILE A C 1
ATOM 652 O O . ILE A 1 81 ? -3.189 10.771 -4.427 1.00 72.88 81 ILE A O 1
ATOM 656 N N . VAL A 1 82 ? -2.812 8.551 -4.392 1.00 81.69 82 VAL A N 1
ATOM 657 C CA . VAL A 1 82 ? -4.184 8.193 -4.007 1.00 81.69 82 VAL A CA 1
ATOM 658 C C . VAL A 1 82 ? -4.216 8.004 -2.492 1.00 81.69 82 VAL A C 1
ATOM 660 O O . VAL A 1 82 ? -3.556 7.078 -2.010 1.00 81.69 82 VAL A O 1
ATOM 663 N N . PRO A 1 83 ? -4.937 8.847 -1.731 1.00 88.50 83 PRO A N 1
ATOM 664 C CA . PRO A 1 83 ? -5.115 8.616 -0.306 1.00 88.50 83 PRO A CA 1
ATOM 665 C C . PRO A 1 83 ? -5.932 7.339 -0.096 1.00 88.50 83 PRO A C 1
ATOM 667 O O . PRO A 1 83 ? -6.951 7.132 -0.756 1.00 88.50 83 PRO A O 1
ATOM 670 N N . ILE A 1 84 ? -5.473 6.493 0.821 1.00 91.69 84 ILE A N 1
ATOM 671 C CA . ILE A 1 84 ? -6.164 5.270 1.225 1.00 91.69 84 ILE A CA 1
ATOM 672 C C . ILE A 1 84 ? -6.297 5.253 2.745 1.00 91.69 84 ILE A C 1
ATOM 674 O O . ILE A 1 84 ? -5.350 5.550 3.468 1.00 91.69 84 ILE A O 1
ATOM 678 N N . GLU A 1 85 ? -7.486 4.921 3.224 1.00 93.75 85 GLU A N 1
ATOM 679 C CA . GLU A 1 85 ? -7.830 4.909 4.649 1.00 93.75 85 GLU A CA 1
ATOM 680 C C . GLU A 1 85 ? -8.270 3.517 5.103 1.00 93.75 85 GLU A C 1
ATOM 682 O O . GLU A 1 85 ? -8.084 3.171 6.264 1.00 93.75 85 GLU A O 1
ATOM 687 N N . TYR A 1 86 ? -8.783 2.690 4.187 1.00 94.69 86 TYR A N 1
ATOM 688 C CA . TYR A 1 86 ? -9.357 1.387 4.510 1.00 94.69 86 TYR A CA 1
ATOM 689 C C . TYR A 1 86 ? -8.738 0.249 3.699 1.00 94.69 86 TYR A C 1
ATOM 691 O O . TYR A 1 86 ? -8.346 0.413 2.541 1.00 94.69 86 TYR A O 1
ATOM 699 N N . LEU A 1 87 ? -8.726 -0.944 4.293 1.00 94.06 87 LEU A N 1
ATOM 700 C CA . LEU A 1 87 ? -8.161 -2.159 3.709 1.00 94.06 87 LEU A CA 1
ATOM 701 C C . LEU A 1 87 ? -8.773 -2.509 2.347 1.00 94.06 87 LEU A C 1
ATOM 703 O O . LEU A 1 87 ? -8.041 -2.840 1.420 1.00 94.06 87 LEU A O 1
ATOM 707 N N . HIS A 1 88 ? -10.089 -2.356 2.184 1.00 92.31 88 HIS A N 1
ATOM 708 C CA . HIS A 1 88 ? -10.757 -2.665 0.915 1.00 92.31 88 HIS A CA 1
ATOM 709 C C . HIS A 1 88 ? -10.246 -1.803 -0.253 1.00 92.31 88 HIS A C 1
ATOM 711 O O . HIS A 1 88 ? -10.197 -2.259 -1.392 1.00 92.31 88 HIS A O 1
ATOM 717 N N . GLN A 1 89 ? -9.818 -0.564 0.010 1.00 93.38 89 GLN A N 1
ATOM 718 C CA . GLN A 1 89 ? -9.247 0.302 -1.024 1.00 93.38 89 GLN A CA 1
ATOM 719 C C . GLN A 1 89 ? -7.882 -0.229 -1.468 1.00 93.38 89 GLN A C 1
ATOM 721 O O . GLN A 1 89 ? -7.593 -0.264 -2.663 1.00 93.38 89 GLN A O 1
ATOM 726 N N . LEU A 1 90 ? -7.066 -0.689 -0.515 1.00 92.31 90 LEU A N 1
ATOM 727 C CA . LEU A 1 90 ? -5.791 -1.338 -0.803 1.00 92.31 90 LEU A CA 1
ATOM 728 C C . LEU A 1 90 ? -5.990 -2.643 -1.586 1.00 92.31 90 LEU A C 1
ATOM 730 O O . LEU A 1 90 ? -5.270 -2.873 -2.554 1.00 92.31 90 LEU A O 1
ATOM 734 N N . GLN A 1 91 ? -6.982 -3.456 -1.213 1.00 92.81 91 GLN A N 1
ATOM 735 C CA . GLN A 1 91 ? -7.342 -4.686 -1.928 1.00 92.81 91 GLN A CA 1
ATOM 736 C C . GLN A 1 91 ? -7.750 -4.387 -3.378 1.00 92.81 91 GLN A C 1
ATOM 738 O O . GLN A 1 91 ? -7.185 -4.970 -4.302 1.00 92.81 91 GLN A O 1
ATOM 743 N N . ASN A 1 92 ? -8.632 -3.404 -3.593 1.00 92.62 92 ASN A N 1
ATOM 744 C CA . ASN A 1 92 ? -9.059 -2.987 -4.931 1.00 92.62 92 ASN A CA 1
ATOM 745 C C . ASN A 1 92 ? -7.882 -2.514 -5.797 1.00 92.62 92 ASN A C 1
ATOM 747 O O . ASN A 1 92 ? -7.773 -2.895 -6.962 1.00 92.62 92 ASN A O 1
ATOM 751 N N . LEU A 1 93 ? -6.983 -1.695 -5.237 1.00 90.25 93 LEU A N 1
ATOM 752 C CA . LEU A 1 93 ? -5.803 -1.200 -5.954 1.00 90.25 93 LEU A CA 1
ATOM 753 C C . LEU A 1 93 ? -4.806 -2.323 -6.258 1.00 90.25 93 LEU A C 1
ATOM 755 O O . LEU A 1 93 ? -4.261 -2.378 -7.360 1.00 90.25 93 LEU A O 1
ATOM 759 N N . HIS A 1 94 ? -4.585 -3.232 -5.308 1.00 88.69 94 HIS A N 1
ATOM 760 C CA . HIS A 1 94 ? -3.734 -4.400 -5.504 1.00 88.69 94 HIS A CA 1
ATOM 761 C C . HIS A 1 94 ? -4.268 -5.293 -6.626 1.00 88.69 94 HIS A C 1
ATOM 763 O O . HIS A 1 94 ? -3.506 -5.656 -7.524 1.00 88.69 94 HIS A O 1
ATOM 769 N N . TYR A 1 95 ? -5.566 -5.605 -6.614 1.00 91.19 95 TYR A N 1
ATOM 770 C CA . TYR A 1 95 ? -6.205 -6.405 -7.655 1.00 91.19 95 TYR A CA 1
ATOM 771 C C . TYR A 1 95 ? -6.121 -5.722 -9.021 1.00 91.19 95 TYR A C 1
ATOM 773 O O . TYR A 1 95 ? -5.719 -6.351 -9.995 1.00 91.19 95 TYR A O 1
ATOM 781 N N . PHE A 1 96 ? -6.414 -4.420 -9.091 1.00 87.50 96 PHE A N 1
ATOM 782 C CA . PHE A 1 96 ? -6.327 -3.653 -10.335 1.00 87.50 96 PHE A CA 1
ATOM 783 C C . PHE A 1 96 ? -4.934 -3.721 -10.984 1.00 87.50 96 PHE A C 1
ATOM 785 O O . PHE A 1 96 ? -4.833 -3.767 -12.207 1.00 87.50 96 PHE A O 1
ATOM 792 N N . ILE A 1 97 ? -3.866 -3.743 -10.179 1.00 83.81 97 ILE A N 1
ATOM 793 C CA . ILE A 1 97 ? -2.480 -3.762 -10.675 1.00 83.81 97 ILE A CA 1
ATOM 794 C C . ILE A 1 97 ? -1.995 -5.180 -10.974 1.00 83.81 97 ILE A C 1
ATOM 796 O O . ILE A 1 97 ? -1.313 -5.404 -11.966 1.00 83.81 97 ILE A O 1
ATOM 800 N N . THR A 1 98 ? -2.305 -6.135 -10.101 1.00 84.94 98 THR A N 1
ATOM 801 C CA . THR A 1 98 ? -1.687 -7.470 -10.128 1.00 84.94 98 THR A CA 1
ATOM 802 C C . THR A 1 98 ? -2.584 -8.544 -10.738 1.00 84.94 98 THR A C 1
ATOM 804 O O . THR A 1 98 ? -2.111 -9.643 -11.028 1.00 84.94 98 THR A O 1
ATOM 807 N N . GLY A 1 99 ? -3.883 -8.265 -10.881 1.00 88.31 99 GLY A N 1
ATOM 808 C CA . GLY A 1 99 ? -4.915 -9.245 -11.221 1.00 88.31 99 GLY A CA 1
ATOM 809 C C . GLY A 1 99 ? -5.154 -10.303 -10.138 1.00 88.31 99 GLY A C 1
ATOM 810 O O . GLY A 1 99 ? -5.822 -11.301 -10.405 1.00 88.31 99 GLY A O 1
ATOM 811 N N . LYS A 1 100 ? -4.581 -10.132 -8.939 1.00 89.75 100 LYS A N 1
ATOM 812 C CA . LYS A 1 100 ? -4.627 -11.099 -7.837 1.00 89.75 100 LYS A CA 1
ATOM 813 C C . LYS A 1 100 ? -5.223 -10.466 -6.588 1.00 89.75 100 LYS A C 1
ATOM 815 O O . LYS A 1 100 ? -4.960 -9.301 -6.279 1.00 89.75 100 LYS A O 1
ATOM 820 N N . GLU A 1 101 ? -5.993 -11.259 -5.853 1.00 92.44 101 GLU A N 1
ATOM 821 C CA . GLU A 1 101 ? -6.491 -10.863 -4.539 1.00 92.44 101 GLU A CA 1
ATOM 822 C C . GLU A 1 101 ? -5.330 -10.637 -3.564 1.00 92.44 101 GLU A C 1
ATOM 824 O O . GLU A 1 101 ? -4.260 -11.245 -3.673 1.00 92.44 101 GLU A O 1
ATOM 829 N N . LEU A 1 102 ? -5.524 -9.706 -2.632 1.00 91.00 102 LEU A N 1
ATOM 830 C CA . LEU A 1 102 ? -4.549 -9.436 -1.585 1.00 91.00 102 LEU A CA 1
ATOM 831 C C . LEU A 1 102 ? -4.816 -10.357 -0.393 1.00 91.00 102 LEU A C 1
ATOM 833 O O . LEU A 1 102 ? -5.738 -10.114 0.386 1.00 91.00 102 LEU A O 1
ATOM 837 N N . ASP A 1 103 ? -3.979 -11.381 -0.248 1.00 87.69 103 ASP A N 1
ATOM 838 C CA . ASP A 1 103 ? -4.005 -12.264 0.916 1.00 87.69 103 ASP A CA 1
ATOM 839 C C . ASP A 1 103 ? -3.572 -11.533 2.192 1.00 87.69 103 ASP A C 1
ATOM 841 O O . ASP A 1 103 ? -2.660 -10.699 2.185 1.00 87.69 103 ASP A O 1
ATOM 84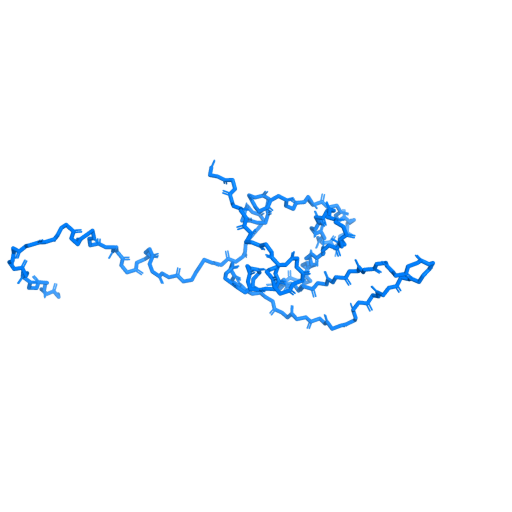5 N N . ILE A 1 104 ? -4.208 -11.898 3.304 1.00 86.69 104 ILE A N 1
ATOM 846 C CA . ILE A 1 104 ? -3.916 -11.378 4.638 1.00 86.69 104 ILE A CA 1
ATOM 847 C C . ILE A 1 104 ? -3.487 -12.563 5.496 1.00 86.69 104 ILE A C 1
ATOM 849 O O . ILE A 1 104 ? -4.254 -13.508 5.679 1.00 86.69 104 ILE A O 1
ATOM 853 N N . ALA A 1 105 ? -2.268 -12.514 6.027 1.00 81.38 105 ALA A N 1
ATOM 854 C CA . ALA A 1 105 ? -1.817 -13.489 7.008 1.00 81.38 105 ALA A CA 1
ATOM 855 C C . ALA A 1 105 ? -2.657 -13.337 8.288 1.00 81.38 105 ALA A C 1
ATOM 857 O O . ALA A 1 105 ? -2.668 -12.264 8.903 1.00 81.38 105 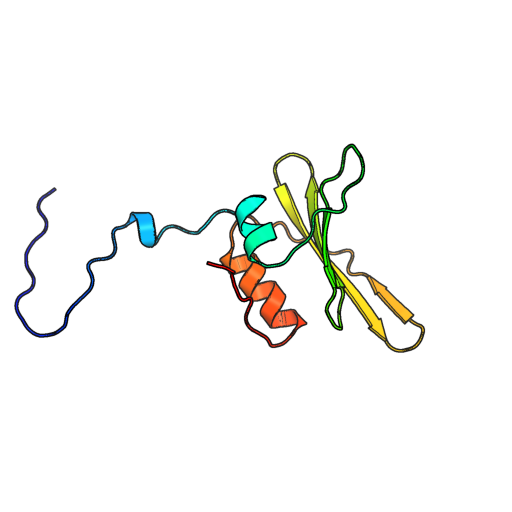ALA A O 1
ATOM 858 N N . MET A 1 106 ? -3.393 -14.395 8.644 1.00 56.22 106 MET A N 1
ATOM 859 C CA . MET A 1 106 ? -4.130 -14.481 9.908 1.00 56.22 106 MET A CA 1
ATOM 860 C C . MET A 1 106 ? -3.185 -14.715 11.081 1.00 56.22 106 MET A C 1
ATOM 862 O O . MET A 1 106 ? -2.306 -15.597 10.957 1.00 56.22 106 MET A O 1
#

Nearest PDB structures (foldseek):
  4bhm-assembly1_E  TM=4.264E-01  e=2.711E+00  Pyricularia oryzae
  4tyt-assembly1_A  TM=4.341E-01  e=7.361E+00  Bacillus cereus
  2uyx-assembly1_A  TM=4.305E-01  e=7.781E+00  Bacillus cereus
  2bga-assembly2_B  TM=4.117E-01  e=9.715E+00  Bacillus cereus
  8r6w-assembly1_A  TM=4.949E-01  e=9.715E+00  SFTS virus AH12